Protein AF-N4U138-F1 (afdb_monomer_lite)

Secondary structure (DSSP, 8-state):
------HHHHTTS-TTGGG--TT----HHHHHHHHHHHHHHHHHTS-TT-TTT-HHHHTTBSSTTS-SBPPHHHHHHHHHHHHHHTHHHHT-HHHHHHHHHHHHT-GGGTTTSTTS--SSSHHHHHHHHHHHHHHHHT---

Sequence (141 aa):
MLPIEEWEKTIYLSPERQRLQPGDEFNMRHDLYSLGVVLLEIAFWASFQDKKSSQLGKIIWRDAGQSDLCGPEELKKIYMSLAKGSVPRVIGQKYADVVMACLTGLESEKDMLNELKDKDGIIIGTRYILEIIKKLEEISL

Radius of gyration: 15.84 Å; chains: 1; bounding box: 43×29×42 Å

Organism: Fusarium oxysporum f. sp. cubense (strain race 1) (NCBI:txid1229664)

Structure (mmCIF, N/CA/C/O backbone):
data_AF-N4U138-F1
#
_entry.id   AF-N4U138-F1
#
loop_
_atom_site.group_PDB
_atom_site.id
_atom_site.type_symbol
_atom_site.label_atom_id
_atom_site.label_alt_id
_atom_site.label_comp_id
_atom_site.label_asym_id
_atom_site.label_entity_id
_atom_site.label_seq_id
_atom_site.pdbx_PDB_ins_code
_atom_site.Cartn_x
_atom_site.Cartn_y
_atom_site.Cartn_z
_atom_site.occupancy
_atom_site.B_iso_or_equiv
_atom_site.auth_seq_id
_atom_site.auth_comp_id
_atom_site.auth_asym_id
_atom_site.auth_atom_id
_atom_site.pdbx_PDB_model_num
ATOM 1 N N . MET A 1 1 ? 14.156 -6.132 -21.972 1.00 37.97 1 MET A N 1
ATOM 2 C CA . MET A 1 1 ? 12.761 -5.941 -21.531 1.00 37.97 1 MET A CA 1
ATOM 3 C C . MET A 1 1 ? 12.444 -7.132 -20.653 1.00 37.97 1 MET A C 1
ATOM 5 O O . MET A 1 1 ? 12.460 -8.240 -21.178 1.00 37.97 1 MET A O 1
ATOM 9 N N . LEU A 1 2 ? 12.333 -6.956 -19.334 1.00 39.94 2 LEU A N 1
ATOM 10 C CA . LEU A 1 2 ? 11.912 -8.074 -18.489 1.00 39.94 2 LEU A CA 1
ATOM 11 C C . LEU A 1 2 ? 10.500 -8.474 -18.950 1.00 39.94 2 LEU A C 1
ATOM 13 O O . LEU A 1 2 ? 9.677 -7.580 -19.169 1.00 39.94 2 LEU A O 1
ATOM 17 N N . PRO A 1 3 ? 10.253 -9.766 -19.226 1.00 46.12 3 PRO A N 1
ATOM 18 C CA . PRO A 1 3 ? 8.935 -10.231 -19.625 1.00 46.12 3 PRO A CA 1
ATOM 19 C C . PRO A 1 3 ? 7.956 -9.844 -18.523 1.00 46.12 3 PRO A C 1
ATOM 21 O O . PRO A 1 3 ? 8.337 -9.846 -17.356 1.00 46.12 3 PRO A O 1
ATOM 24 N N . ILE A 1 4 ? 6.738 -9.476 -18.914 1.00 47.75 4 ILE A N 1
ATOM 25 C CA . ILE A 1 4 ? 5.637 -9.127 -18.015 1.00 47.75 4 ILE A CA 1
ATOM 26 C C . ILE A 1 4 ? 5.577 -10.185 -16.906 1.00 47.75 4 ILE A C 1
ATOM 28 O O . ILE A 1 4 ? 5.102 -11.299 -17.123 1.00 47.75 4 ILE A O 1
ATOM 32 N N . GLU A 1 5 ? 6.121 -9.847 -15.736 1.00 53.56 5 GLU A N 1
ATOM 33 C CA . GLU A 1 5 ? 5.796 -10.530 -14.496 1.00 53.56 5 GLU A CA 1
ATOM 34 C C . GLU A 1 5 ? 4.289 -10.363 -14.324 1.00 53.56 5 GLU A C 1
ATOM 36 O O . GLU A 1 5 ? 3.756 -9.285 -14.597 1.00 53.56 5 GLU A O 1
ATOM 41 N N . GLU A 1 6 ? 3.601 -11.442 -13.946 1.00 76.12 6 GLU A N 1
ATOM 42 C CA . GLU A 1 6 ? 2.160 -11.461 -13.687 1.00 76.12 6 GLU A CA 1
ATOM 43 C C . GLU A 1 6 ? 1.709 -10.132 -13.062 1.00 76.12 6 GLU A C 1
ATOM 45 O O . GLU A 1 6 ? 2.330 -9.643 -12.117 1.00 76.12 6 GLU A O 1
ATOM 50 N N . TRP A 1 7 ? 0.663 -9.506 -13.609 1.00 80.12 7 TRP A N 1
ATOM 51 C CA . TRP A 1 7 ? 0.131 -8.212 -13.147 1.00 80.12 7 TRP A CA 1
ATOM 52 C C . TRP A 1 7 ? -0.058 -8.159 -11.614 1.00 80.12 7 TRP A C 1
ATOM 54 O O . TRP A 1 7 ? 0.092 -7.098 -11.009 1.00 80.12 7 TRP A O 1
ATOM 64 N N . GLU A 1 8 ? -0.302 -9.321 -10.996 1.00 86.38 8 GLU A N 1
ATOM 65 C CA . GLU A 1 8 ? -0.336 -9.582 -9.551 1.00 86.38 8 GLU A CA 1
ATOM 66 C C . GLU A 1 8 ? 0.906 -9.080 -8.809 1.00 86.38 8 GLU A C 1
ATOM 68 O O . GLU A 1 8 ? 0.804 -8.610 -7.684 1.00 86.38 8 GLU A O 1
ATOM 73 N N . LYS A 1 9 ? 2.084 -9.139 -9.427 1.00 84.75 9 LYS A N 1
ATOM 74 C CA . LYS A 1 9 ? 3.339 -8.621 -8.868 1.00 84.75 9 LYS A CA 1
ATOM 75 C C . LYS A 1 9 ? 3.508 -7.139 -9.165 1.00 84.75 9 LYS A C 1
ATOM 77 O O . LYS A 1 9 ? 3.975 -6.390 -8.311 1.00 84.75 9 LYS A O 1
ATOM 82 N N . THR A 1 10 ? 3.071 -6.700 -10.347 1.00 86.75 10 THR A N 1
ATOM 83 C CA . THR A 1 10 ? 3.234 -5.315 -10.821 1.00 86.75 10 THR A CA 1
ATOM 84 C C . THR A 1 10 ? 2.568 -4.301 -9.892 1.00 86.75 10 THR A C 1
ATOM 86 O O . THR A 1 10 ? 3.124 -3.228 -9.661 1.00 86.75 10 THR A O 1
ATOM 89 N N . ILE A 1 11 ? 1.426 -4.649 -9.295 1.00 91.12 11 ILE A N 1
ATOM 90 C CA . ILE A 1 11 ? 0.693 -3.771 -8.369 1.00 91.12 11 ILE A CA 1
ATOM 91 C C . ILE A 1 11 ? 1.476 -3.404 -7.098 1.00 91.12 11 ILE A C 1
ATOM 93 O O . ILE A 1 11 ? 1.170 -2.379 -6.491 1.00 91.12 11 ILE A O 1
ATOM 97 N N . TYR A 1 12 ? 2.499 -4.184 -6.729 1.00 91.31 12 TYR A N 1
ATOM 98 C CA . TYR A 1 12 ? 3.382 -3.912 -5.590 1.00 91.31 12 TYR A CA 1
ATOM 99 C C . TYR A 1 12 ? 4.674 -3.185 -6.000 1.00 91.31 12 TYR A C 1
ATOM 101 O O . TYR A 1 12 ? 5.422 -2.726 -5.143 1.00 91.31 12 TYR A O 1
ATOM 109 N N . LEU A 1 13 ? 4.959 -3.044 -7.299 1.00 87.69 13 LEU A N 1
ATOM 110 C CA . LEU A 1 13 ? 6.192 -2.419 -7.782 1.00 87.69 13 LEU A CA 1
ATOM 111 C C . LEU A 1 13 ? 6.074 -0.894 -7.809 1.00 87.69 13 LEU A C 1
ATOM 113 O O . LEU A 1 13 ? 5.143 -0.350 -8.404 1.00 87.69 13 LEU A O 1
ATOM 117 N N . SER A 1 14 ? 7.070 -0.195 -7.253 1.00 82.81 14 SER A N 1
ATOM 118 C CA . SER A 1 14 ? 7.123 1.266 -7.347 1.00 82.81 14 SER A CA 1
ATOM 119 C C . SER A 1 14 ? 7.295 1.736 -8.805 1.00 82.81 14 SER A C 1
ATOM 121 O O . SER A 1 14 ? 7.902 1.024 -9.612 1.00 82.81 14 SER A O 1
ATOM 123 N N . PRO A 1 15 ? 6.831 2.950 -9.166 1.00 82.88 15 PRO A N 1
ATOM 124 C CA . PRO A 1 15 ? 6.947 3.463 -10.535 1.00 82.88 15 PRO A CA 1
ATOM 125 C C . PRO A 1 15 ? 8.376 3.510 -11.074 1.00 82.88 15 PRO A C 1
ATOM 127 O O . PRO A 1 15 ? 8.602 3.268 -12.257 1.00 82.88 15 PRO A O 1
ATOM 130 N N . GLU A 1 16 ? 9.337 3.802 -10.199 1.00 71.88 16 GLU A N 1
ATOM 131 C CA . GLU A 1 16 ? 10.764 3.802 -10.520 1.00 71.88 16 GLU A CA 1
ATOM 132 C C . GLU A 1 16 ? 11.240 2.384 -10.844 1.00 71.88 16 GLU A C 1
ATOM 134 O O . GLU A 1 16 ? 11.889 2.188 -11.867 1.00 71.88 16 GLU A O 1
ATOM 139 N N . ARG A 1 17 ? 10.820 1.381 -10.055 1.00 67.50 17 ARG A N 1
ATOM 140 C CA . ARG A 1 17 ? 11.192 -0.028 -10.253 1.00 67.50 17 ARG A CA 1
ATOM 141 C C . ARG A 1 17 ? 10.672 -0.603 -11.563 1.00 67.50 17 ARG A C 1
ATOM 143 O O . ARG A 1 17 ? 11.383 -1.353 -12.220 1.00 67.50 17 ARG A O 1
ATOM 150 N N . GLN A 1 18 ? 9.464 -0.221 -11.973 1.00 64.94 18 GLN A N 1
ATOM 151 C CA . GLN A 1 18 ? 8.889 -0.665 -13.248 1.00 64.94 18 GLN A CA 1
ATOM 152 C C . GLN A 1 18 ? 9.648 -0.121 -14.476 1.00 64.94 18 GLN A C 1
ATOM 154 O O . GLN A 1 18 ? 9.430 -0.597 -15.589 1.00 64.94 18 GLN A O 1
ATOM 159 N N . ARG A 1 19 ? 10.539 0.867 -14.291 1.00 62.41 19 ARG A N 1
ATOM 160 C CA . ARG A 1 19 ? 11.384 1.452 -15.347 1.00 62.41 19 ARG A CA 1
ATOM 161 C C . ARG A 1 19 ? 12.836 0.958 -15.321 1.00 62.41 19 ARG A C 1
ATOM 163 O O . ARG A 1 19 ? 13.571 1.288 -16.252 1.00 62.41 19 ARG A O 1
ATOM 170 N N . LEU A 1 20 ? 13.248 0.212 -14.291 1.00 61.25 20 LEU A N 1
ATOM 171 C CA . LEU A 1 20 ? 14.631 -0.249 -14.131 1.00 61.25 20 LEU A CA 1
ATOM 172 C C . LEU A 1 20 ? 14.990 -1.331 -15.160 1.00 61.25 20 LEU A C 1
ATOM 174 O O . LEU A 1 20 ? 14.169 -2.180 -15.522 1.00 61.25 20 LEU A O 1
ATOM 178 N N . GLN A 1 21 ? 16.230 -1.292 -15.645 1.00 57.06 21 GLN A N 1
ATOM 179 C CA . GLN A 1 21 ? 16.775 -2.296 -16.556 1.00 57.06 21 GLN A CA 1
ATOM 180 C C . GLN A 1 21 ? 17.403 -3.465 -15.777 1.00 57.06 21 GLN A C 1
ATOM 182 O O . GLN A 1 21 ? 17.760 -3.319 -14.607 1.00 57.06 21 GLN A O 1
ATOM 187 N N . PRO A 1 22 ? 17.566 -4.648 -16.404 1.00 50.50 22 PRO A N 1
ATOM 188 C CA . PRO A 1 22 ? 18.328 -5.736 -15.798 1.00 50.50 22 PRO A CA 1
ATOM 189 C C . PRO A 1 22 ? 19.748 -5.258 -15.456 1.00 50.50 22 PRO A C 1
ATOM 191 O O . PRO A 1 22 ? 20.517 -4.945 -16.362 1.00 50.50 22 PRO A O 1
ATOM 194 N N . GLY A 1 23 ? 20.082 -5.200 -14.164 1.00 52.62 23 GLY A N 1
ATOM 195 C CA . GLY A 1 23 ? 21.381 -4.730 -13.666 1.00 52.62 23 GLY A CA 1
ATOM 196 C C . GLY A 1 23 ? 21.319 -3.519 -12.733 1.00 52.62 23 GLY A C 1
ATOM 197 O O . GLY A 1 23 ? 22.330 -3.220 -12.105 1.00 52.62 23 GLY A O 1
ATOM 198 N N . ASP A 1 24 ? 20.165 -2.860 -12.600 1.00 58.97 24 ASP A N 1
ATOM 199 C CA . ASP A 1 24 ? 19.985 -1.808 -11.595 1.00 58.97 24 ASP A CA 1
ATOM 200 C C . ASP A 1 24 ? 19.913 -2.408 -10.178 1.00 58.97 24 ASP A C 1
ATOM 202 O O . ASP A 1 24 ? 19.242 -3.420 -9.944 1.00 58.97 24 ASP A O 1
ATOM 206 N N . GLU A 1 25 ? 20.628 -1.794 -9.231 1.00 56.84 25 GLU A N 1
ATOM 207 C C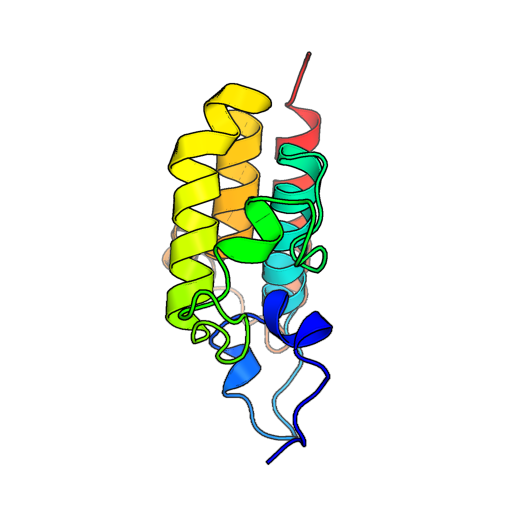A . GLU A 1 25 ? 20.730 -2.284 -7.855 1.00 56.84 25 GLU A CA 1
ATOM 208 C C . GLU A 1 25 ? 19.398 -2.199 -7.105 1.00 56.84 25 GLU A C 1
ATOM 210 O O . GLU A 1 25 ? 18.649 -1.220 -7.167 1.00 56.84 25 GLU A O 1
ATOM 215 N N . PHE A 1 26 ? 19.113 -3.260 -6.356 1.00 57.50 26 PHE A N 1
ATOM 216 C CA . PHE A 1 26 ? 17.931 -3.362 -5.523 1.00 57.50 26 PHE A CA 1
ATOM 217 C C . PHE A 1 26 ? 18.083 -2.478 -4.283 1.00 57.50 26 PHE A C 1
ATOM 219 O O . PHE A 1 26 ? 18.923 -2.742 -3.428 1.00 57.50 26 PHE A O 1
ATOM 226 N N . ASN A 1 27 ? 17.255 -1.440 -4.173 1.00 67.69 27 ASN A N 1
ATOM 227 C CA . ASN A 1 27 ? 17.238 -0.555 -3.012 1.00 67.69 27 ASN A CA 1
ATOM 228 C C . ASN A 1 27 ? 16.008 -0.836 -2.134 1.00 67.69 27 ASN A C 1
ATOM 230 O O . ASN A 1 27 ? 14.887 -0.926 -2.642 1.00 67.69 27 ASN A O 1
ATOM 234 N N . MET A 1 28 ? 16.207 -0.881 -0.812 1.00 75.56 28 MET A N 1
ATOM 235 C CA . MET A 1 28 ? 15.166 -1.085 0.211 1.00 75.56 28 MET A CA 1
ATOM 236 C C . MET A 1 28 ? 13.947 -0.151 0.066 1.00 75.56 28 MET A C 1
ATOM 238 O O . MET A 1 28 ? 12.851 -0.469 0.526 1.00 75.56 28 MET A O 1
ATOM 242 N N . ARG A 1 29 ? 14.089 1.001 -0.607 1.00 74.38 29 ARG A N 1
ATOM 243 C CA . ARG A 1 29 ? 12.961 1.901 -0.925 1.00 74.38 29 ARG A CA 1
ATOM 244 C C . ARG A 1 29 ? 11.856 1.225 -1.746 1.00 74.38 29 ARG A C 1
ATOM 246 O O . ARG A 1 29 ? 10.689 1.587 -1.610 1.00 74.38 29 ARG A O 1
ATOM 253 N N . HIS A 1 30 ? 12.194 0.258 -2.597 1.00 80.94 30 HIS A N 1
ATOM 254 C CA . HIS A 1 30 ? 11.201 -0.467 -3.391 1.00 80.94 30 HIS A CA 1
ATOM 255 C C . HIS A 1 30 ? 10.394 -1.461 -2.546 1.00 80.94 30 HIS A C 1
ATOM 257 O O . HIS A 1 30 ? 9.182 -1.591 -2.744 1.00 80.94 30 HIS A O 1
ATOM 263 N N . ASP A 1 31 ? 11.037 -2.115 -1.577 1.00 83.94 31 ASP A N 1
ATOM 264 C CA . ASP A 1 31 ? 10.358 -2.994 -0.616 1.00 83.94 31 ASP A CA 1
ATOM 265 C C . ASP A 1 31 ? 9.391 -2.209 0.251 1.00 83.94 31 ASP A C 1
ATOM 267 O O . ASP A 1 31 ? 8.264 -2.629 0.497 1.00 83.94 31 ASP A O 1
ATOM 271 N N . LEU A 1 32 ? 9.811 -1.019 0.661 1.00 85.56 32 LEU A N 1
ATOM 272 C CA . LEU A 1 32 ? 8.984 -0.124 1.440 1.00 85.56 32 LEU A CA 1
ATOM 273 C C . LEU A 1 32 ? 7.721 0.313 0.685 1.00 85.56 32 LEU A C 1
ATOM 275 O O . LEU A 1 32 ? 6.638 0.357 1.267 1.00 85.56 32 LEU A O 1
ATOM 279 N N . TYR A 1 33 ? 7.834 0.613 -0.610 1.00 89.88 33 TYR A N 1
ATOM 280 C CA . TYR A 1 33 ? 6.654 0.896 -1.423 1.00 89.88 33 TYR A CA 1
ATOM 281 C C . TYR A 1 33 ? 5.696 -0.302 -1.427 1.00 89.88 33 TYR A C 1
ATOM 283 O O . TYR A 1 33 ? 4.499 -0.133 -1.188 1.00 89.88 33 TYR A O 1
ATOM 291 N N . SER A 1 34 ? 6.236 -1.510 -1.620 1.00 91.56 34 SER A N 1
ATOM 292 C CA . SER A 1 34 ? 5.469 -2.763 -1.578 1.00 91.56 34 SER A CA 1
ATOM 293 C C . SER A 1 34 ? 4.771 -2.940 -0.223 1.00 91.56 34 SER A C 1
ATOM 295 O O . SER A 1 34 ? 3.586 -3.266 -0.176 1.00 91.56 34 SER A O 1
ATOM 297 N N . LEU A 1 35 ? 5.466 -2.634 0.880 1.00 93.06 35 LEU A N 1
ATOM 298 C CA . LEU A 1 35 ? 4.899 -2.615 2.229 1.00 93.06 35 LEU A CA 1
ATOM 299 C C . LEU A 1 35 ? 3.741 -1.615 2.339 1.00 93.06 35 LEU A C 1
ATOM 301 O O . LEU A 1 35 ? 2.709 -1.948 2.910 1.00 93.06 35 LEU A O 1
ATOM 305 N N . GLY A 1 36 ? 3.864 -0.417 1.762 1.00 94.88 36 GLY A N 1
ATOM 306 C CA . GLY A 1 36 ? 2.778 0.566 1.715 1.00 94.88 36 GLY A CA 1
ATOM 307 C C . GLY A 1 36 ? 1.508 0.028 1.046 1.00 94.88 36 GLY A C 1
ATOM 308 O O . GLY A 1 36 ? 0.409 0.247 1.553 1.00 94.88 36 GLY A O 1
ATOM 309 N N . VAL A 1 37 ? 1.652 -0.726 -0.048 1.00 95.88 37 VAL A N 1
ATOM 310 C CA . VAL A 1 37 ? 0.522 -1.386 -0.727 1.00 95.88 37 VAL A CA 1
ATOM 311 C C . VAL A 1 37 ? -0.094 -2.479 0.152 1.00 95.88 37 VAL A C 1
ATOM 313 O O . VAL A 1 37 ? -1.312 -2.530 0.292 1.00 95.88 37 VAL A O 1
ATOM 316 N N . VAL A 1 38 ? 0.722 -3.302 0.816 1.00 96.25 38 VAL A N 1
ATOM 317 C CA . VAL A 1 38 ? 0.231 -4.344 1.739 1.00 96.25 38 VAL A CA 1
ATOM 318 C C . VAL A 1 38 ? -0.503 -3.737 2.940 1.00 96.25 38 VAL A C 1
ATOM 320 O O . VAL A 1 38 ? -1.554 -4.232 3.343 1.00 96.25 38 VAL A O 1
ATOM 323 N N . LEU A 1 39 ? -0.006 -2.631 3.497 1.00 96.12 39 LEU A N 1
ATOM 324 C CA . LEU A 1 39 ? -0.686 -1.922 4.584 1.00 96.12 39 LEU A CA 1
ATOM 325 C C . LEU A 1 39 ? -2.053 -1.365 4.137 1.00 96.12 39 LEU A C 1
ATOM 327 O O . LEU A 1 39 ? -2.996 -1.348 4.926 1.00 96.12 39 LEU A O 1
ATOM 331 N N . LEU A 1 40 ? -2.216 -0.967 2.868 1.00 97.19 40 LEU A N 1
ATOM 332 C CA . LEU A 1 40 ? -3.541 -0.633 2.328 1.00 97.19 40 LEU A CA 1
ATOM 333 C C . LEU A 1 40 ? -4.472 -1.851 2.307 1.00 97.19 40 LEU A C 1
ATOM 335 O O . LEU A 1 40 ? -5.622 -1.731 2.722 1.00 97.19 40 LEU A O 1
ATOM 339 N N . GLU A 1 41 ? -3.995 -3.015 1.860 1.00 96.75 41 GLU A N 1
ATOM 340 C CA . GLU A 1 41 ? -4.802 -4.246 1.857 1.00 96.75 41 GLU A CA 1
ATOM 341 C C . GLU A 1 41 ? -5.260 -4.622 3.274 1.00 96.75 41 GLU A C 1
ATOM 343 O O . GLU A 1 41 ? -6.424 -4.973 3.479 1.00 96.75 41 GLU A O 1
ATOM 348 N N . ILE A 1 42 ? -4.380 -4.459 4.269 1.00 95.69 42 ILE A N 1
ATOM 349 C CA . ILE A 1 42 ? -4.713 -4.641 5.689 1.00 95.69 42 ILE A CA 1
ATOM 350 C C . ILE A 1 42 ? -5.774 -3.624 6.132 1.00 95.69 42 ILE A C 1
ATOM 352 O O . ILE A 1 42 ? -6.743 -4.007 6.786 1.00 95.69 42 ILE A O 1
ATOM 356 N N . ALA A 1 43 ? -5.645 -2.351 5.737 1.00 95.12 43 ALA A N 1
ATOM 357 C CA . ALA A 1 43 ? -6.590 -1.298 6.111 1.00 95.12 43 ALA A CA 1
ATOM 358 C C . ALA A 1 43 ? -8.022 -1.530 5.617 1.00 95.12 43 ALA A C 1
ATOM 360 O O . ALA A 1 43 ? -8.976 -1.130 6.285 1.00 95.12 43 ALA A O 1
ATOM 361 N N . PHE A 1 44 ? -8.177 -2.175 4.462 1.00 94.81 44 PHE A N 1
ATOM 362 C CA . PHE A 1 44 ? -9.486 -2.496 3.889 1.00 94.81 44 PHE A CA 1
ATOM 363 C C . PHE A 1 44 ? -9.907 -3.949 4.097 1.00 94.81 44 PHE A C 1
ATOM 365 O O . PHE A 1 44 ? -10.999 -4.320 3.668 1.00 94.81 44 PHE A O 1
ATOM 372 N N . TRP A 1 45 ? -9.056 -4.759 4.734 1.00 94.69 45 TRP A N 1
ATOM 373 C CA . TRP A 1 45 ? -9.243 -6.200 4.891 1.00 94.69 45 TRP A CA 1
ATOM 374 C C . TRP A 1 45 ? -9.589 -6.901 3.564 1.00 94.69 45 TRP A C 1
ATOM 376 O O . TRP A 1 45 ? -10.445 -7.785 3.496 1.00 94.69 45 TRP A O 1
ATOM 386 N N . ALA A 1 46 ? -8.960 -6.451 2.477 1.00 94.06 46 ALA A N 1
ATOM 387 C CA . ALA A 1 46 ? -9.262 -6.883 1.120 1.00 94.06 46 ALA A CA 1
ATOM 388 C C . ALA A 1 46 ? -8.012 -6.806 0.244 1.00 94.06 46 ALA A C 1
ATOM 390 O O . ALA A 1 46 ? -7.182 -5.920 0.429 1.00 94.06 46 ALA A O 1
ATOM 391 N N . SER A 1 47 ? -7.901 -7.699 -0.741 1.00 93.56 47 SER A N 1
ATOM 392 C CA . SER A 1 47 ? -6.753 -7.712 -1.651 1.00 93.56 47 SER A CA 1
ATOM 393 C C . SER A 1 47 ? -7.022 -6.953 -2.952 1.00 93.56 47 SER A C 1
ATOM 395 O O . SER A 1 47 ? -8.123 -7.019 -3.507 1.00 93.56 47 SER A O 1
ATOM 397 N N . PHE A 1 48 ? -5.989 -6.288 -3.475 1.00 93.00 48 PHE A N 1
ATOM 398 C CA . PHE A 1 48 ? -5.960 -5.726 -4.827 1.00 93.00 48 PHE A CA 1
ATOM 399 C C . PHE A 1 48 ? -6.010 -6.808 -5.916 1.00 93.00 48 PHE A C 1
ATOM 401 O O . PHE A 1 48 ? -6.440 -6.536 -7.036 1.00 93.00 48 PHE A O 1
ATOM 408 N N . GLN A 1 49 ? -5.621 -8.044 -5.597 1.00 91.31 49 GLN A N 1
ATOM 409 C CA . GLN A 1 49 ? -5.698 -9.164 -6.535 1.00 91.31 49 GLN A CA 1
ATOM 410 C C . GLN A 1 49 ? -7.128 -9.714 -6.681 1.00 91.31 49 GLN A C 1
ATOM 412 O O . GLN A 1 49 ? -7.439 -10.375 -7.675 1.00 91.31 49 GLN A O 1
ATOM 417 N N . ASP A 1 50 ? -8.036 -9.417 -5.740 1.00 90.00 50 ASP A N 1
ATOM 418 C CA . ASP A 1 50 ? -9.438 -9.835 -5.843 1.00 90.00 50 ASP A CA 1
ATOM 419 C C . ASP A 1 50 ? -10.227 -8.928 -6.795 1.00 90.00 50 ASP A C 1
ATOM 421 O O . ASP A 1 50 ? -10.931 -7.993 -6.403 1.00 90.00 50 ASP A O 1
ATOM 425 N N . LYS A 1 51 ? -10.145 -9.265 -8.082 1.00 81.31 51 LYS A N 1
ATOM 426 C CA . LYS A 1 51 ? -10.855 -8.586 -9.167 1.00 81.31 51 LYS A CA 1
ATOM 427 C C . LYS A 1 51 ? -12.384 -8.600 -9.014 1.00 81.31 51 LYS A C 1
ATOM 429 O O . LYS A 1 51 ? -13.062 -7.697 -9.505 1.00 81.31 51 LYS A O 1
ATOM 434 N N . LYS A 1 52 ? -12.968 -9.627 -8.393 1.00 78.06 52 LYS A N 1
ATOM 435 C CA . LYS A 1 52 ? -14.416 -9.885 -8.499 1.00 78.06 52 LYS A CA 1
ATOM 436 C C . LYS A 1 52 ? -15.185 -9.311 -7.318 1.00 78.06 52 LYS A C 1
ATOM 438 O O . LYS A 1 52 ? -16.192 -8.618 -7.518 1.00 78.06 52 LYS A O 1
ATOM 443 N N . SER A 1 53 ? -14.702 -9.579 -6.112 1.00 77.94 53 SER A N 1
ATOM 444 C CA . SER A 1 53 ? -15.470 -9.384 -4.878 1.00 77.94 53 SER A CA 1
ATOM 445 C C . SER A 1 53 ? -15.114 -8.080 -4.173 1.00 77.94 53 SER A C 1
ATOM 447 O O . SER A 1 53 ? -15.958 -7.507 -3.486 1.00 77.94 53 SER A O 1
ATOM 449 N N . SER A 1 54 ? -13.906 -7.563 -4.399 1.00 83.62 54 SER A N 1
ATOM 450 C CA . SER A 1 54 ? -13.417 -6.351 -3.753 1.00 83.62 54 SER A CA 1
ATOM 451 C C . SER A 1 54 ? -13.556 -5.117 -4.646 1.00 83.62 54 SER A C 1
ATOM 453 O O . SER A 1 54 ? -13.192 -5.127 -5.822 1.00 83.62 54 SER A O 1
ATOM 455 N N . GLN A 1 55 ? -14.042 -4.009 -4.078 1.00 85.38 55 GLN A N 1
ATOM 456 C CA . GLN A 1 55 ? -13.932 -2.695 -4.727 1.00 85.38 55 GLN A CA 1
ATOM 457 C C . GLN A 1 55 ? -12.459 -2.280 -4.863 1.00 85.38 55 GLN A C 1
ATOM 459 O O . GLN A 1 55 ? -12.087 -1.642 -5.843 1.00 85.38 55 GLN A O 1
ATOM 464 N N . LEU A 1 56 ? -11.608 -2.717 -3.928 1.00 87.81 56 LEU A N 1
ATOM 465 C CA . LEU A 1 56 ? -10.174 -2.440 -3.925 1.00 87.81 56 LEU A CA 1
ATOM 466 C C . LEU A 1 56 ? -9.460 -3.084 -5.126 1.00 87.81 56 LEU A C 1
ATOM 468 O O . LEU A 1 56 ? -8.613 -2.454 -5.746 1.00 87.81 56 LEU A O 1
ATOM 472 N N . GLY A 1 57 ? -9.846 -4.298 -5.524 1.00 86.56 57 GLY A N 1
ATOM 473 C CA . GLY A 1 57 ? -9.281 -4.947 -6.712 1.00 86.56 57 GLY A CA 1
ATOM 474 C C . GLY A 1 57 ? -9.801 -4.395 -8.042 1.00 86.56 57 GLY A C 1
ATOM 475 O O . GLY A 1 57 ? -9.229 -4.687 -9.089 1.00 86.56 57 GLY A O 1
ATOM 476 N N . LYS A 1 58 ? -10.867 -3.582 -8.032 1.00 89.38 58 LYS A N 1
ATOM 477 C CA . LYS A 1 58 ? -11.447 -2.965 -9.240 1.00 89.38 58 LYS A CA 1
ATOM 478 C C . LYS A 1 58 ? -10.804 -1.628 -9.592 1.00 89.38 58 LYS A C 1
ATOM 480 O O . LYS A 1 58 ? -10.619 -1.352 -10.769 1.00 89.38 58 LYS A O 1
ATOM 485 N N . ILE A 1 59 ? -10.433 -0.828 -8.595 1.00 91.25 59 ILE A N 1
ATOM 486 C CA . ILE A 1 59 ? -9.912 0.538 -8.795 1.00 91.25 59 ILE A CA 1
ATOM 487 C C . ILE A 1 59 ? -8.537 0.605 -9.474 1.00 91.25 59 ILE A C 1
ATOM 489 O O . ILE A 1 59 ? -8.143 1.677 -9.912 1.00 91.25 59 ILE A O 1
ATOM 493 N N . ILE A 1 60 ? -7.805 -0.509 -9.548 1.00 90.88 60 ILE A N 1
ATOM 494 C CA . ILE A 1 60 ? -6.485 -0.592 -10.196 1.00 90.88 60 ILE A CA 1
ATOM 495 C C . ILE A 1 60 ? -6.568 -0.819 -11.715 1.00 90.88 60 ILE A C 1
ATOM 497 O O . ILE A 1 60 ? -5.535 -0.865 -12.381 1.00 90.88 60 ILE A O 1
ATOM 501 N N . TRP A 1 61 ? -7.776 -0.989 -12.260 1.00 90.44 61 TRP A N 1
ATOM 502 C CA . TRP A 1 61 ? -8.027 -1.201 -13.686 1.00 90.44 61 TRP A CA 1
ATOM 503 C C . TRP A 1 61 ? -8.602 0.064 -14.316 1.00 90.44 61 TRP A C 1
ATOM 505 O O . TRP A 1 61 ? -9.459 0.724 -13.725 1.00 90.44 61 TRP A O 1
ATOM 515 N N . ARG A 1 62 ? -8.168 0.380 -15.539 1.00 86.88 62 ARG A N 1
ATOM 516 C CA . ARG A 1 62 ? -8.692 1.523 -16.301 1.00 86.88 62 ARG A CA 1
ATOM 517 C C . ARG A 1 62 ? -10.064 1.225 -16.898 1.00 86.88 62 ARG A C 1
ATOM 519 O O . ARG A 1 62 ? -10.883 2.128 -17.065 1.00 86.88 62 ARG A O 1
ATOM 526 N N . ASP A 1 63 ? -10.306 -0.037 -17.234 1.00 84.50 63 ASP A N 1
ATOM 527 C CA . ASP A 1 63 ? -11.529 -0.505 -17.865 1.00 84.50 63 ASP A CA 1
ATOM 528 C C . ASP A 1 63 ? -12.366 -1.394 -16.937 1.00 84.50 63 ASP A C 1
ATOM 530 O O . ASP A 1 63 ? -11.859 -2.136 -16.096 1.00 84.50 63 ASP A O 1
ATOM 534 N N . ALA A 1 64 ? -13.684 -1.380 -17.149 1.00 80.62 64 ALA A N 1
ATOM 535 C CA . ALA A 1 64 ? -14.614 -2.233 -16.410 1.00 80.62 64 ALA A CA 1
ATOM 536 C C . ALA A 1 64 ? -14.423 -3.737 -16.698 1.00 80.62 64 ALA A C 1
ATOM 538 O O . ALA A 1 64 ? -14.873 -4.568 -15.911 1.00 80.62 64 ALA A O 1
ATOM 539 N N . GLY A 1 65 ? -13.772 -4.085 -17.815 1.00 79.56 65 GLY A N 1
ATOM 540 C CA . GLY A 1 65 ? -13.437 -5.457 -18.195 1.00 79.56 65 GLY A CA 1
ATOM 541 C C . GLY A 1 65 ? -12.181 -6.009 -17.512 1.00 79.56 65 GLY A C 1
ATOM 542 O O . GLY A 1 65 ? -11.912 -7.200 -17.655 1.00 79.56 65 GLY A O 1
ATOM 543 N N . GLN A 1 66 ? -11.449 -5.187 -16.746 1.00 82.44 66 GLN A N 1
ATOM 544 C CA . GLN A 1 66 ? -10.245 -5.572 -15.996 1.00 82.44 66 GLN A CA 1
ATOM 545 C C . GLN A 1 66 ? -9.161 -6.200 -16.880 1.00 82.44 66 GLN A C 1
ATOM 547 O O . GLN A 1 66 ? -8.521 -7.196 -16.512 1.00 82.44 66 GLN A O 1
ATOM 552 N N . SER A 1 67 ? -9.006 -5.612 -18.066 1.00 81.69 67 SER A N 1
ATOM 553 C CA . SER A 1 67 ? -8.094 -6.051 -19.119 1.00 81.69 67 SER A CA 1
ATOM 554 C C . SER A 1 67 ? -6.874 -5.137 -19.257 1.00 81.69 67 SER A C 1
ATOM 556 O O . SER A 1 67 ? -5.807 -5.614 -19.639 1.00 81.69 67 SER A O 1
ATOM 558 N N . ASP A 1 68 ? -7.007 -3.864 -18.877 1.00 84.69 68 ASP A N 1
ATOM 559 C CA . ASP A 1 68 ? -5.973 -2.834 -18.930 1.00 84.69 68 ASP A CA 1
ATOM 560 C C . ASP A 1 68 ? -5.681 -2.301 -17.517 1.00 84.69 68 ASP A C 1
ATOM 562 O O . ASP A 1 68 ? -6.481 -1.581 -16.904 1.00 84.69 68 ASP A O 1
ATOM 566 N N . LEU A 1 69 ? -4.535 -2.709 -16.965 1.00 87.25 69 LEU A N 1
ATOM 567 C CA . LEU A 1 69 ? -4.076 -2.267 -15.649 1.00 87.25 69 LEU A CA 1
ATOM 568 C C . LEU A 1 69 ? -3.677 -0.785 -15.716 1.00 87.25 69 LEU A C 1
ATOM 570 O O . LEU A 1 69 ? -3.040 -0.342 -16.675 1.00 87.25 69 LEU A O 1
ATOM 574 N N . CYS A 1 70 ? -3.999 -0.014 -14.677 1.00 88.94 70 CYS A N 1
ATOM 575 C CA . CYS A 1 70 ? -3.504 1.352 -14.547 1.00 88.94 70 CYS A CA 1
ATOM 576 C C . CYS A 1 70 ? -1.969 1.391 -14.621 1.00 88.94 70 CYS A C 1
ATOM 578 O O . CYS A 1 70 ? -1.268 0.499 -14.140 1.00 88.94 70 CYS A O 1
ATOM 580 N N . GLY A 1 71 ? -1.433 2.461 -15.210 1.00 88.00 71 GLY A N 1
ATOM 581 C CA . GLY A 1 71 ? 0.017 2.626 -15.304 1.00 88.00 71 GLY A CA 1
ATOM 582 C C . GLY A 1 71 ? 0.661 2.859 -13.927 1.00 88.00 71 GLY A C 1
ATOM 583 O O . GLY A 1 71 ? -0.021 3.300 -13.003 1.00 88.00 71 GLY A O 1
ATOM 584 N N . PRO A 1 72 ? 1.982 2.663 -13.775 1.00 86.81 72 PRO A N 1
ATOM 585 C CA . PRO A 1 72 ? 2.687 2.805 -12.495 1.00 86.81 72 PRO A CA 1
ATOM 586 C C . PRO A 1 72 ? 2.381 4.096 -11.716 1.00 86.81 72 PRO A C 1
ATOM 588 O O . PRO A 1 72 ? 2.068 4.061 -10.528 1.00 86.81 72 PRO A O 1
ATOM 591 N N . GLU A 1 73 ? 2.439 5.254 -12.380 1.00 88.19 73 GLU A N 1
ATOM 592 C CA . GLU A 1 73 ? 2.168 6.554 -11.740 1.00 88.19 73 GLU A CA 1
ATOM 593 C C . GLU A 1 73 ? 0.695 6.728 -11.360 1.00 88.19 73 GLU A C 1
ATOM 595 O O . GLU A 1 73 ? 0.363 7.410 -10.391 1.00 88.19 73 GLU A O 1
ATOM 600 N N . GLU A 1 74 ? -0.198 6.125 -12.140 1.00 91.06 74 GLU A N 1
ATOM 601 C CA . GLU A 1 74 ? -1.636 6.143 -11.900 1.00 91.06 74 GLU A CA 1
ATOM 602 C C . GLU A 1 74 ? -1.978 5.265 -10.691 1.00 91.06 74 GLU A C 1
ATOM 604 O O . GLU A 1 74 ? -2.636 5.743 -9.768 1.00 91.06 74 GLU A O 1
ATOM 609 N N . LEU A 1 75 ? -1.419 4.050 -10.620 1.00 92.88 75 LEU A N 1
ATOM 610 C CA . LEU A 1 75 ? -1.513 3.167 -9.453 1.00 92.88 75 LEU A CA 1
ATOM 611 C C . LEU A 1 75 ? -0.987 3.845 -8.192 1.00 92.88 75 LEU A C 1
ATOM 613 O O . LEU A 1 75 ? -1.683 3.882 -7.179 1.00 92.88 75 LEU A O 1
ATOM 617 N N . LYS A 1 76 ? 0.197 4.470 -8.264 1.00 93.12 76 LYS A N 1
ATOM 618 C CA . LYS A 1 76 ? 0.735 5.230 -7.132 1.00 93.12 76 LYS A CA 1
ATOM 619 C C . LYS A 1 76 ? -0.265 6.289 -6.669 1.00 93.12 76 LYS A C 1
ATOM 621 O O . LYS A 1 76 ? -0.594 6.315 -5.489 1.00 93.12 76 LYS A O 1
ATOM 626 N N . LYS A 1 77 ? -0.813 7.113 -7.567 1.00 94.31 77 LYS A N 1
ATOM 627 C CA . LYS A 1 77 ? -1.819 8.130 -7.203 1.00 94.31 77 LYS A CA 1
ATOM 628 C C . LYS A 1 77 ? -3.064 7.523 -6.556 1.00 94.31 77 LYS A C 1
ATOM 630 O O . LYS A 1 77 ? -3.551 8.080 -5.572 1.00 94.31 77 LYS A O 1
ATOM 635 N N . ILE A 1 78 ? -3.549 6.390 -7.064 1.00 95.44 78 ILE A N 1
ATOM 636 C CA . ILE A 1 78 ? -4.677 5.658 -6.475 1.00 95.44 78 ILE A CA 1
ATOM 637 C C . ILE A 1 78 ? -4.347 5.266 -5.030 1.00 95.44 78 ILE A C 1
ATOM 639 O O . ILE A 1 78 ? -5.097 5.619 -4.120 1.00 95.44 78 ILE A O 1
ATOM 643 N N . TYR A 1 79 ? -3.195 4.644 -4.782 1.00 96.75 79 TYR A N 1
ATOM 644 C CA . TYR A 1 79 ? -2.773 4.242 -3.436 1.00 96.75 79 TYR A CA 1
ATOM 645 C C . TYR A 1 79 ? -2.628 5.430 -2.482 1.00 96.75 79 TYR A C 1
ATOM 647 O O . TYR A 1 79 ? -3.127 5.391 -1.356 1.00 96.75 79 TYR A O 1
ATOM 655 N N . MET A 1 80 ? -2.029 6.531 -2.945 1.00 96.25 80 MET A N 1
ATOM 656 C CA . MET A 1 80 ? -1.918 7.760 -2.153 1.00 96.25 80 MET A CA 1
ATOM 657 C C . MET A 1 80 ? -3.299 8.348 -1.822 1.00 96.25 80 MET A C 1
ATOM 659 O O . MET A 1 80 ? -3.519 8.845 -0.717 1.00 96.25 80 MET A O 1
ATOM 663 N N . SER A 1 81 ? -4.251 8.276 -2.757 1.00 96.62 81 SER A N 1
ATOM 664 C CA . SER A 1 81 ? -5.618 8.759 -2.533 1.00 96.62 81 SER A CA 1
ATOM 665 C C . SER A 1 81 ? -6.358 7.937 -1.475 1.00 96.62 81 SER A C 1
ATOM 667 O O . SER A 1 81 ? -7.046 8.509 -0.629 1.00 96.62 81 SER A O 1
ATOM 669 N N . LEU A 1 82 ? -6.154 6.615 -1.457 1.00 96.69 82 LEU A N 1
ATOM 670 C CA . LEU A 1 82 ? -6.700 5.735 -0.426 1.00 96.69 82 LEU A CA 1
ATOM 671 C C . LEU A 1 82 ? -6.102 6.056 0.941 1.00 96.69 82 LEU A C 1
ATOM 673 O O . LEU A 1 82 ? -6.857 6.227 1.900 1.00 96.69 82 LEU A O 1
ATOM 677 N N . ALA A 1 83 ? -4.773 6.184 1.008 1.00 96.56 83 ALA A N 1
ATOM 678 C CA . ALA A 1 83 ? -4.046 6.509 2.230 1.00 96.56 83 ALA A CA 1
ATOM 679 C C . ALA A 1 83 ? -4.502 7.847 2.824 1.00 96.56 83 ALA A C 1
ATOM 681 O O . ALA A 1 83 ? -4.756 7.933 4.017 1.00 96.56 83 ALA A O 1
ATOM 682 N N . LYS A 1 84 ? -4.679 8.885 2.000 1.00 96.19 84 LYS A N 1
ATOM 683 C CA . LYS A 1 84 ? -5.104 10.211 2.471 1.00 96.19 84 LYS A CA 1
ATOM 684 C C . LYS A 1 84 ? -6.606 10.307 2.760 1.00 96.19 84 LYS A C 1
ATOM 686 O O . LYS A 1 84 ? -7.016 11.097 3.605 1.00 96.19 84 LYS A O 1
ATOM 691 N N . GLY A 1 85 ? -7.433 9.576 2.016 1.00 95.81 85 GLY A N 1
ATOM 692 C CA . GLY A 1 85 ? -8.888 9.733 2.043 1.00 95.81 85 GLY A CA 1
ATOM 693 C C . GLY A 1 85 ? -9.605 8.713 2.919 1.00 95.81 85 GLY A C 1
ATOM 694 O O . GLY A 1 85 ? -10.316 9.077 3.856 1.00 95.81 85 GLY A O 1
ATOM 695 N N . SER A 1 86 ? -9.449 7.434 2.588 1.00 95.19 86 SER A N 1
ATOM 696 C CA . SER A 1 86 ? -10.254 6.357 3.166 1.00 95.19 86 SER A CA 1
ATOM 697 C C . SER A 1 86 ? -9.616 5.774 4.425 1.00 95.19 86 SER A C 1
ATOM 699 O O . SER A 1 86 ? -10.311 5.602 5.422 1.00 95.19 86 SER A O 1
ATOM 701 N N . VAL A 1 87 ? -8.298 5.542 4.424 1.00 96.31 87 VAL A N 1
ATOM 702 C CA . VAL A 1 87 ? -7.572 4.913 5.545 1.00 96.31 87 VAL A CA 1
ATOM 703 C C . VAL A 1 87 ? -7.771 5.621 6.898 1.00 96.31 87 VAL A C 1
ATOM 705 O O . VAL A 1 87 ? -8.023 4.922 7.884 1.00 96.31 87 VAL A O 1
ATOM 708 N N . PRO A 1 88 ? -7.764 6.970 6.994 1.00 96.44 88 PRO A N 1
ATOM 709 C CA . PRO A 1 88 ? -7.979 7.652 8.268 1.00 96.44 88 PRO A CA 1
ATOM 710 C C . PRO A 1 88 ? -9.344 7.355 8.894 1.00 96.44 88 PRO A C 1
ATOM 712 O O . PRO A 1 88 ? -9.495 7.468 10.105 1.00 96.44 88 PRO A O 1
ATOM 715 N N . ARG A 1 89 ? -10.340 6.987 8.076 1.00 94.56 89 ARG A N 1
ATOM 716 C CA . ARG A 1 89 ? -11.710 6.705 8.522 1.00 94.56 89 ARG A CA 1
ATOM 717 C C . ARG A 1 89 ? -11.905 5.264 8.988 1.00 94.56 89 ARG A C 1
ATOM 719 O O . ARG A 1 89 ? -12.818 5.028 9.768 1.00 94.56 89 ARG A O 1
ATOM 726 N N . VAL A 1 90 ? -11.102 4.321 8.486 1.00 93.06 90 VAL A N 1
ATOM 727 C CA . VAL A 1 90 ? -11.202 2.891 8.843 1.00 93.06 90 VAL A CA 1
ATOM 728 C C . VAL A 1 90 ? -10.235 2.484 9.949 1.00 93.06 90 VAL A C 1
ATOM 730 O O . VAL A 1 90 ? -10.647 1.753 10.841 1.00 93.06 90 VAL A O 1
ATOM 733 N N . ILE A 1 91 ? -8.981 2.952 9.918 1.00 93.38 91 ILE A N 1
ATOM 734 C CA . ILE A 1 91 ? -7.977 2.606 10.943 1.00 93.38 91 ILE A CA 1
ATOM 735 C C . ILE A 1 91 ? -7.541 3.823 11.764 1.00 93.38 91 ILE A C 1
ATOM 737 O O . ILE A 1 91 ? -7.342 3.707 12.969 1.00 93.38 91 ILE A O 1
ATOM 741 N N . GLY A 1 92 ? -7.395 4.992 11.138 1.00 94.00 92 GLY A N 1
ATOM 742 C CA . GLY A 1 92 ? -6.988 6.217 11.830 1.00 94.00 92 GLY A CA 1
ATOM 743 C C . GLY A 1 92 ? -5.829 6.951 11.160 1.00 94.00 92 GLY A C 1
ATOM 744 O O . GLY A 1 92 ? -5.141 6.424 10.283 1.00 94.00 92 GLY A O 1
ATOM 745 N N . GLN A 1 93 ? -5.618 8.200 11.583 1.00 93.81 93 GLN A N 1
ATOM 746 C CA . GLN A 1 93 ? -4.672 9.113 10.933 1.00 93.81 93 GLN A CA 1
ATOM 747 C C . GLN A 1 93 ? -3.219 8.630 11.025 1.00 93.81 93 GLN A C 1
ATOM 749 O O . GLN A 1 93 ? -2.512 8.649 10.026 1.00 93.81 93 GLN A O 1
ATOM 754 N N . LYS A 1 94 ? -2.788 8.117 12.184 1.00 91.94 94 LYS A N 1
ATOM 755 C CA . LYS A 1 94 ? -1.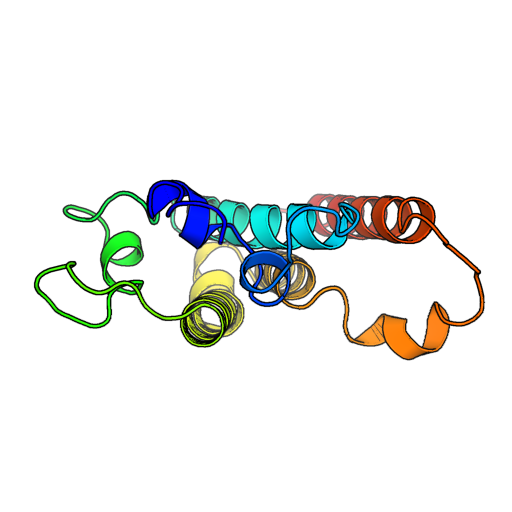410 7.625 12.367 1.00 91.94 94 LYS A CA 1
ATOM 756 C C . LYS A 1 94 ? -1.055 6.508 11.381 1.00 91.94 94 LYS A C 1
ATOM 758 O O . LYS A 1 94 ? 0.018 6.524 10.787 1.00 91.94 94 LYS A O 1
ATOM 763 N N . TYR A 1 95 ? -1.976 5.566 11.168 1.00 94.56 95 TYR A N 1
ATOM 764 C CA . TYR A 1 95 ? -1.780 4.486 10.201 1.00 94.56 95 TYR A CA 1
ATOM 765 C C . TYR A 1 95 ? -1.728 5.024 8.769 1.00 94.56 95 TYR A C 1
ATOM 767 O O . TYR A 1 95 ? -0.848 4.650 7.999 1.00 94.56 95 TYR A O 1
ATOM 775 N N . ALA A 1 96 ? -2.630 5.947 8.423 1.00 95.00 96 ALA A N 1
ATOM 776 C CA . ALA A 1 96 ? -2.617 6.622 7.129 1.00 95.00 96 ALA A CA 1
ATOM 777 C C . ALA A 1 96 ? -1.286 7.336 6.855 1.00 95.00 96 ALA A C 1
ATOM 779 O O . ALA A 1 96 ? -0.753 7.222 5.753 1.00 95.00 96 ALA A O 1
ATOM 780 N N . ASP A 1 97 ? -0.720 8.012 7.855 1.00 92.50 97 ASP A N 1
ATOM 781 C CA . ASP A 1 97 ? 0.560 8.713 7.735 1.00 92.50 97 ASP A CA 1
ATOM 782 C C . ASP A 1 97 ? 1.725 7.739 7.509 1.00 92.50 97 ASP A C 1
ATOM 784 O O . ASP A 1 97 ? 2.621 8.019 6.710 1.00 92.50 97 ASP A O 1
ATOM 788 N N . VAL A 1 98 ? 1.698 6.570 8.1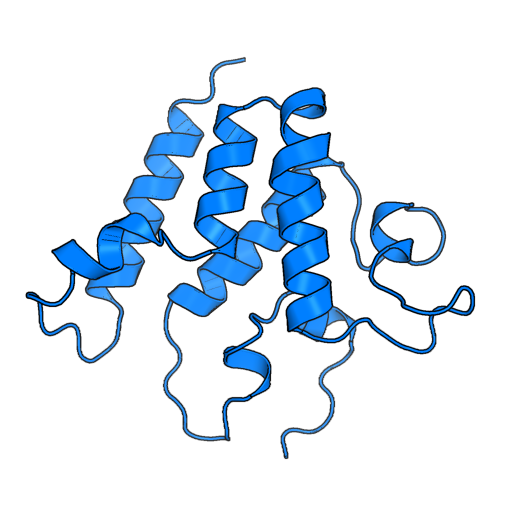60 1.00 92.44 98 VAL A N 1
ATOM 789 C CA . VAL A 1 98 ? 2.666 5.486 7.928 1.00 92.44 98 VAL A CA 1
ATOM 790 C C . VAL A 1 98 ? 2.562 4.949 6.504 1.00 92.44 98 VAL A C 1
ATOM 792 O O . VAL A 1 98 ? 3.567 4.908 5.795 1.00 92.44 98 VAL A O 1
ATOM 795 N N . VAL A 1 99 ? 1.355 4.586 6.062 1.00 94.88 99 VAL A N 1
ATOM 796 C CA . VAL A 1 99 ? 1.110 4.120 4.688 1.00 94.88 99 VAL A CA 1
ATOM 797 C C . VAL A 1 99 ? 1.595 5.162 3.687 1.00 94.88 99 VAL A C 1
ATOM 799 O O . VAL A 1 99 ? 2.263 4.833 2.706 1.00 94.88 99 VAL A O 1
ATOM 802 N N . MET A 1 100 ? 1.291 6.434 3.950 1.00 93.88 100 MET A N 1
ATOM 803 C CA . MET A 1 100 ? 1.666 7.516 3.062 1.00 93.88 100 MET A CA 1
ATOM 804 C C . MET A 1 100 ? 3.187 7.672 2.987 1.00 93.88 100 MET A C 1
ATOM 806 O O . MET A 1 100 ? 3.743 7.769 1.895 1.00 93.88 100 MET A O 1
ATOM 810 N N . ALA A 1 101 ? 3.874 7.615 4.130 1.00 90.00 101 ALA A N 1
ATOM 811 C CA . ALA A 1 101 ? 5.327 7.605 4.154 1.00 90.00 101 ALA A CA 1
ATOM 812 C C . ALA A 1 101 ? 5.864 6.449 3.297 1.00 90.00 101 ALA A C 1
ATOM 814 O O . ALA A 1 101 ? 6.660 6.691 2.395 1.00 90.00 101 ALA A O 1
ATOM 815 N N . CYS A 1 102 ? 5.397 5.214 3.498 1.00 91.19 102 CYS A N 1
ATOM 816 C CA . CYS A 1 102 ? 5.846 4.056 2.719 1.00 91.19 102 CYS A CA 1
ATOM 817 C C . CYS A 1 102 ? 5.707 4.248 1.193 1.00 91.19 102 CYS A C 1
ATOM 819 O O . CYS A 1 102 ? 6.608 3.887 0.440 1.00 91.19 102 CYS A O 1
ATOM 821 N N . LEU A 1 103 ? 4.609 4.858 0.731 1.00 91.19 103 LEU A N 1
ATOM 822 C CA . LEU A 1 103 ? 4.325 5.055 -0.698 1.00 91.19 103 LEU A CA 1
ATOM 823 C C . LEU A 1 103 ? 5.104 6.215 -1.347 1.00 91.19 103 LEU A C 1
ATOM 825 O O . LEU A 1 103 ? 5.293 6.214 -2.570 1.00 91.19 103 LEU A O 1
ATOM 829 N N . THR A 1 104 ? 5.523 7.224 -0.577 1.00 85.75 104 THR A N 1
ATOM 830 C CA . THR A 1 104 ? 6.287 8.377 -1.096 1.00 85.75 104 THR A CA 1
ATOM 831 C C . THR A 1 104 ? 7.784 8.285 -0.829 1.00 85.75 104 THR A C 1
ATOM 833 O O . THR A 1 104 ? 8.545 8.945 -1.532 1.00 85.75 104 THR A O 1
ATOM 836 N N . GLY A 1 105 ? 8.202 7.444 0.123 1.00 73.94 105 GLY A N 1
ATOM 837 C CA . GLY A 1 105 ? 9.586 7.335 0.571 1.00 73.94 105 GLY A CA 1
ATOM 838 C C . GLY A 1 105 ? 10.046 8.634 1.232 1.00 73.94 105 GLY A C 1
ATOM 839 O O . GLY A 1 105 ? 10.801 9.366 0.602 1.00 73.94 105 GLY A O 1
ATOM 840 N N . LEU A 1 106 ? 9.543 8.920 2.452 1.00 63.47 106 LEU A N 1
ATOM 841 C CA . LEU A 1 106 ? 9.790 10.118 3.290 1.00 63.47 106 LEU A CA 1
ATOM 842 C C . LEU A 1 106 ? 10.352 11.295 2.476 1.00 63.47 106 LEU A C 1
ATOM 844 O O . LEU A 1 106 ? 11.547 11.585 2.510 1.00 63.47 106 LEU A O 1
AT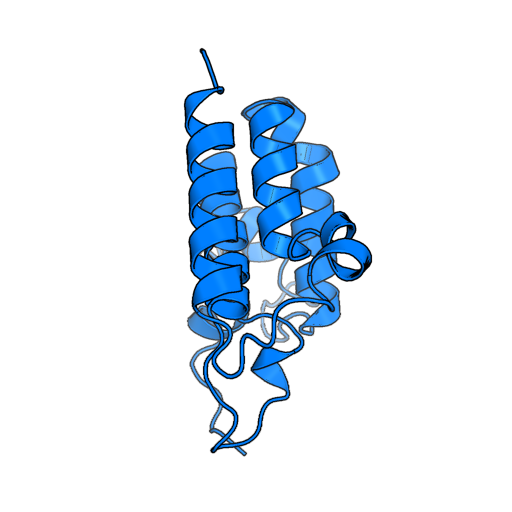OM 848 N N . GLU A 1 107 ? 9.487 12.010 1.754 1.00 53.09 107 GLU A N 1
ATOM 849 C CA . GLU A 1 107 ? 9.902 13.175 0.951 1.00 53.09 107 GLU A CA 1
ATOM 850 C C . GLU A 1 107 ? 10.629 14.252 1.786 1.00 53.09 107 GLU A C 1
ATOM 852 O O . GLU A 1 107 ? 11.418 15.020 1.245 1.00 53.09 107 GLU A O 1
ATOM 857 N N . SER A 1 108 ? 10.427 14.252 3.108 1.00 48.12 108 SER A N 1
ATOM 858 C CA . SER A 1 108 ? 11.056 15.151 4.083 1.00 48.12 108 SER A CA 1
ATOM 859 C C . SER A 1 108 ? 12.550 14.898 4.342 1.00 48.12 108 SER A C 1
ATOM 861 O O . SER A 1 108 ? 13.197 15.769 4.918 1.00 48.12 108 SER A O 1
ATOM 863 N N . GLU A 1 109 ? 13.114 13.741 3.983 1.00 48.19 109 GLU A N 1
ATOM 864 C CA . GLU A 1 109 ? 14.516 13.415 4.307 1.00 48.19 109 GLU A CA 1
ATOM 865 C C . GLU A 1 109 ? 15.478 13.557 3.119 1.00 48.19 109 GLU A C 1
ATOM 867 O O . GLU A 1 109 ? 16.687 13.392 3.289 1.00 48.19 109 GLU A O 1
ATOM 872 N N . LYS A 1 110 ? 14.983 13.946 1.932 1.00 47.72 110 LYS A N 1
ATOM 873 C CA . LYS A 1 110 ? 15.840 14.272 0.775 1.00 47.72 110 LYS A CA 1
ATOM 874 C C . LYS A 1 110 ? 16.870 15.365 1.091 1.00 47.72 110 LYS A C 1
ATOM 876 O O . LYS A 1 110 ? 17.966 15.321 0.540 1.00 47.72 110 LYS A O 1
ATOM 881 N N . ASP A 1 111 ? 16.555 16.266 2.023 1.00 46.03 111 ASP A N 1
ATOM 882 C CA . ASP A 1 111 ? 17.458 17.340 2.452 1.00 46.03 111 ASP A CA 1
ATOM 883 C C . ASP A 1 111 ? 18.386 16.947 3.621 1.00 46.03 111 ASP A C 1
ATOM 885 O O . ASP A 1 111 ? 19.449 17.542 3.762 1.00 46.03 111 ASP A O 1
ATOM 889 N N . MET A 1 112 ? 18.057 15.922 4.425 1.00 44.41 112 MET A N 1
ATOM 890 C CA . MET A 1 112 ? 18.901 15.468 5.553 1.00 44.41 112 MET A CA 1
ATOM 891 C C . MET A 1 112 ? 19.819 14.277 5.220 1.00 44.41 112 MET A C 1
ATOM 893 O O . MET A 1 112 ? 20.790 14.035 5.934 1.00 44.41 112 MET A O 1
ATOM 897 N N . LEU A 1 113 ? 19.534 13.517 4.157 1.00 48.91 113 LEU A N 1
ATOM 898 C CA . LEU A 1 113 ? 20.247 12.272 3.825 1.00 48.91 113 LEU A CA 1
ATOM 899 C C . LEU A 1 113 ? 21.330 12.417 2.748 1.00 48.91 113 LEU A C 1
ATOM 901 O O . LEU A 1 113 ? 22.115 11.489 2.561 1.00 48.91 113 LEU A O 1
ATOM 905 N N . ASN A 1 114 ? 21.423 13.563 2.067 1.00 50.41 114 ASN A N 1
ATOM 906 C CA . ASN A 1 114 ? 22.476 13.809 1.071 1.00 50.41 114 ASN A CA 1
ATOM 907 C C . ASN A 1 114 ? 23.898 13.842 1.672 1.00 50.41 114 ASN A C 1
ATOM 909 O O . ASN A 1 114 ? 24.875 13.798 0.924 1.00 50.41 114 ASN A O 1
ATOM 913 N N . GLU A 1 115 ? 24.039 13.893 3.001 1.00 47.84 115 GLU A N 1
ATOM 914 C CA . GLU A 1 115 ? 25.342 13.975 3.677 1.00 47.84 115 GLU A CA 1
ATOM 915 C C . GLU A 1 115 ? 25.972 12.612 4.016 1.00 47.84 115 GLU A C 1
ATOM 917 O O . GLU A 1 115 ? 27.182 12.534 4.241 1.00 47.84 115 GLU A O 1
ATOM 922 N N . LEU A 1 116 ? 25.211 11.513 3.996 1.00 51.44 116 LEU A N 1
ATOM 923 C CA . LEU A 1 116 ? 25.741 10.174 4.258 1.00 51.44 116 LEU A CA 1
ATOM 924 C C . LEU A 1 116 ? 25.802 9.396 2.943 1.00 51.44 116 LEU A C 1
ATOM 926 O O . LEU A 1 116 ? 24.777 9.047 2.368 1.00 51.44 116 LEU A O 1
ATOM 930 N N . LYS A 1 117 ? 27.020 9.128 2.454 1.00 51.25 117 LYS A N 1
ATOM 931 C CA . LYS A 1 117 ? 27.279 8.297 1.264 1.00 51.25 117 LYS A CA 1
ATOM 932 C C . LYS A 1 117 ? 26.837 6.849 1.508 1.00 51.25 117 LYS A C 1
ATOM 934 O O . LYS A 1 117 ? 27.667 5.983 1.767 1.00 51.25 117 LYS A O 1
ATOM 939 N N . ASP A 1 118 ? 25.543 6.592 1.416 1.00 59.72 118 ASP A N 1
ATOM 940 C CA . ASP A 1 118 ? 24.972 5.252 1.428 1.00 59.72 118 ASP A CA 1
ATOM 941 C C . ASP A 1 118 ? 24.953 4.712 -0.003 1.00 59.72 118 ASP A C 1
ATOM 943 O O . ASP A 1 118 ? 23.983 4.891 -0.738 1.00 59.72 118 ASP A O 1
ATOM 947 N N . LYS A 1 119 ? 26.086 4.134 -0.422 1.00 57.84 119 LYS A N 1
ATOM 948 C CA . LYS A 1 119 ? 26.274 3.622 -1.788 1.00 57.84 119 LYS A CA 1
ATOM 949 C C . LYS A 1 119 ? 25.240 2.556 -2.154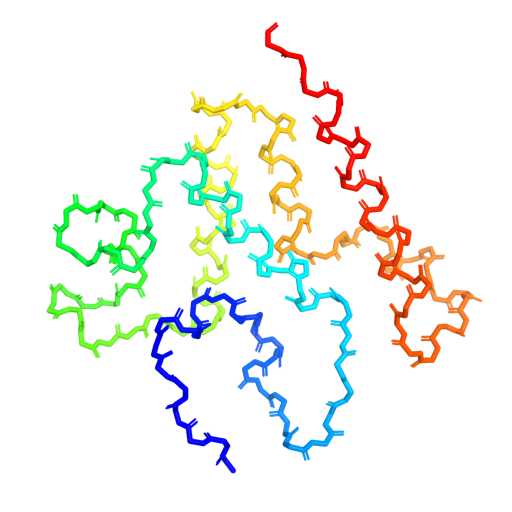 1.00 57.84 119 LYS A C 1
ATOM 951 O O . LYS A 1 119 ? 24.774 2.565 -3.285 1.00 57.84 119 LYS A O 1
ATOM 956 N N . ASP A 1 120 ? 24.847 1.740 -1.178 1.00 60.66 120 ASP A N 1
ATOM 957 C CA . ASP A 1 120 ? 24.017 0.553 -1.398 1.00 60.66 120 ASP A CA 1
ATOM 958 C C . ASP A 1 120 ? 22.558 0.775 -0.934 1.00 60.66 120 ASP A C 1
ATOM 960 O O . ASP A 1 120 ? 21.703 -0.097 -1.069 1.00 60.66 120 ASP A O 1
ATOM 964 N N . GLY A 1 121 ? 22.239 1.940 -0.350 1.00 65.06 121 GLY A N 1
ATOM 965 C CA . GLY A 1 121 ? 20.892 2.285 0.131 1.00 65.06 121 GLY A CA 1
ATOM 966 C C . GLY A 1 121 ? 20.440 1.559 1.409 1.00 65.06 121 GLY A C 1
ATOM 967 O O . GLY A 1 121 ? 19.298 1.738 1.845 1.00 65.06 121 GLY A O 1
ATOM 968 N N . ILE A 1 122 ? 21.312 0.743 2.007 1.00 69.31 122 ILE A N 1
ATOM 969 C CA . ILE A 1 122 ? 21.013 -0.122 3.156 1.00 69.31 122 ILE A CA 1
ATOM 970 C C . ILE A 1 122 ? 20.873 0.688 4.445 1.00 69.31 122 ILE A C 1
ATOM 972 O O . ILE A 1 122 ? 19.984 0.417 5.252 1.00 69.31 122 ILE A O 1
ATOM 976 N N . ILE A 1 123 ? 21.744 1.674 4.668 1.00 70.19 123 ILE A N 1
ATOM 977 C CA . ILE A 1 123 ? 21.740 2.471 5.905 1.00 70.19 123 ILE A CA 1
ATOM 978 C C . ILE A 1 123 ? 20.475 3.328 5.956 1.00 70.19 123 ILE A C 1
ATOM 980 O O . ILE A 1 123 ? 19.783 3.374 6.976 1.00 70.19 123 ILE A O 1
ATOM 984 N N . ILE A 1 124 ? 20.145 3.959 4.830 1.00 69.94 124 ILE A N 1
ATOM 985 C CA . ILE A 1 124 ? 18.933 4.746 4.640 1.00 69.94 124 ILE A CA 1
ATOM 986 C C . ILE A 1 124 ? 17.711 3.847 4.810 1.00 69.94 124 ILE A C 1
ATOM 988 O O . ILE A 1 124 ? 16.819 4.183 5.583 1.00 69.94 124 ILE A O 1
ATOM 992 N N . GLY A 1 125 ? 17.682 2.684 4.153 1.00 71.38 125 GLY A N 1
ATOM 993 C CA . GLY A 1 125 ? 16.566 1.745 4.263 1.00 71.38 125 GLY A CA 1
ATOM 994 C C . GLY A 1 125 ? 16.354 1.208 5.682 1.00 71.38 125 GLY A C 1
ATOM 995 O O . GLY A 1 125 ? 15.222 1.157 6.158 1.00 71.38 125 GLY A O 1
ATOM 996 N N . THR A 1 126 ? 17.436 0.891 6.399 1.00 77.00 126 THR A N 1
ATOM 997 C CA . THR A 1 126 ? 17.384 0.413 7.792 1.00 77.00 126 THR A CA 1
ATOM 998 C C . THR A 1 126 ? 16.837 1.488 8.727 1.00 77.00 126 THR A C 1
ATOM 1000 O O . THR A 1 126 ? 15.964 1.225 9.552 1.00 77.00 126 THR A O 1
ATOM 1003 N N . ARG A 1 127 ? 17.310 2.730 8.591 1.00 75.25 127 ARG A N 1
ATOM 1004 C CA . ARG A 1 127 ? 16.786 3.850 9.381 1.00 75.25 127 ARG A CA 1
ATOM 1005 C C . ARG A 1 127 ? 15.307 4.080 9.092 1.00 75.25 127 ARG A C 1
ATOM 1007 O O . ARG A 1 127 ? 14.520 4.280 10.012 1.00 75.25 127 ARG A O 1
ATOM 1014 N N . TYR A 1 128 ? 14.933 3.979 7.824 1.00 78.00 128 TYR A N 1
ATOM 1015 C CA . TYR A 1 128 ? 13.560 4.141 7.389 1.00 78.00 128 TYR A CA 1
ATOM 1016 C C . TYR A 1 128 ? 12.626 3.109 8.023 1.00 78.00 128 TYR A C 1
ATOM 1018 O O . TYR A 1 128 ? 11.589 3.471 8.577 1.00 78.00 128 TYR A O 1
ATOM 1026 N N . ILE A 1 129 ? 12.974 1.819 7.954 1.00 81.56 129 ILE A N 1
ATOM 1027 C CA . ILE A 1 129 ? 12.106 0.768 8.495 1.00 81.56 129 ILE A CA 1
ATOM 1028 C C . ILE A 1 129 ? 11.958 0.894 10.014 1.00 81.56 129 ILE A C 1
ATOM 1030 O O . ILE A 1 129 ? 10.861 0.694 10.528 1.00 81.56 129 ILE A O 1
ATOM 1034 N N . LEU A 1 130 ? 13.013 1.309 10.724 1.00 83.06 130 LEU A N 1
ATOM 1035 C CA . LEU A 1 130 ? 12.947 1.577 12.162 1.00 83.06 130 LEU A CA 1
ATOM 1036 C C . LEU A 1 130 ? 11.971 2.717 12.490 1.00 83.06 130 LEU A C 1
ATOM 1038 O O . LEU A 1 130 ? 11.173 2.583 13.415 1.00 83.06 130 LEU A O 1
ATOM 1042 N N . GLU A 1 131 ? 11.974 3.801 11.711 1.00 82.94 131 GLU A N 1
ATOM 1043 C CA . GLU A 1 131 ? 11.012 4.900 11.880 1.00 82.94 131 GLU A CA 1
ATOM 1044 C C . GLU A 1 131 ? 9.569 4.457 11.599 1.00 82.94 131 GLU A C 1
ATOM 1046 O O . GLU A 1 131 ? 8.646 4.840 12.320 1.00 82.94 131 GLU A O 1
ATOM 1051 N N . ILE A 1 132 ? 9.353 3.622 10.579 1.00 84.38 132 ILE A N 1
ATOM 1052 C CA . ILE A 1 132 ? 8.025 3.070 10.281 1.00 84.38 132 ILE A CA 1
ATOM 1053 C C . ILE A 1 132 ? 7.532 2.161 11.406 1.00 84.38 132 ILE A C 1
ATOM 1055 O O . ILE A 1 132 ? 6.392 2.316 11.842 1.00 84.38 132 ILE A O 1
ATOM 1059 N N . ILE A 1 133 ? 8.377 1.253 11.900 1.00 86.06 133 ILE A N 1
ATOM 1060 C CA . ILE A 1 133 ? 8.034 0.355 13.012 1.00 86.06 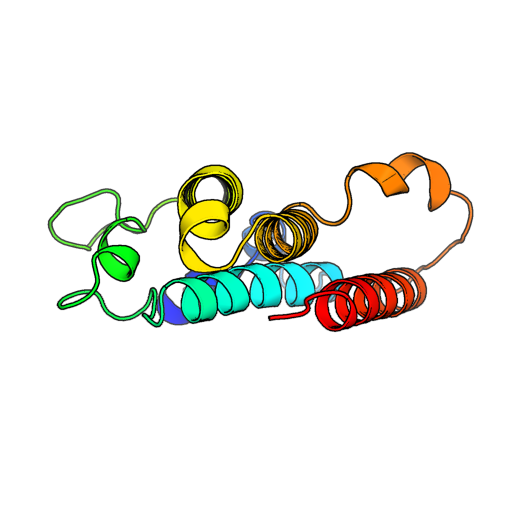133 ILE A CA 1
ATOM 1061 C C . ILE A 1 133 ? 7.665 1.171 14.248 1.00 86.06 133 ILE A C 1
ATOM 1063 O O . ILE A 1 133 ? 6.595 0.964 14.811 1.00 86.06 133 ILE A O 1
ATOM 1067 N N . LYS A 1 134 ? 8.485 2.162 14.607 1.00 87.06 134 LYS A N 1
ATOM 1068 C CA . LYS A 1 134 ? 8.206 3.051 15.737 1.00 87.06 134 LYS A CA 1
ATOM 1069 C C . LYS A 1 134 ? 6.842 3.740 15.602 1.00 87.06 134 LYS A C 1
ATOM 1071 O O . LYS A 1 134 ? 6.056 3.744 16.544 1.00 87.06 134 LYS A O 1
ATOM 1076 N N . LYS A 1 135 ? 6.519 4.281 14.422 1.00 85.19 135 LYS A N 1
ATOM 1077 C CA . LYS A 1 135 ? 5.211 4.914 14.176 1.00 85.19 135 LYS A CA 1
ATOM 1078 C C . LYS A 1 135 ? 4.045 3.929 14.254 1.00 85.19 135 LYS A C 1
ATOM 1080 O O . LYS A 1 135 ? 2.962 4.321 14.678 1.00 85.19 135 LYS A O 1
ATOM 1085 N N . LEU A 1 136 ? 4.244 2.680 13.834 1.00 86.12 136 LEU A N 1
ATOM 1086 C CA . LEU A 1 136 ? 3.236 1.626 13.963 1.00 86.12 136 LEU A CA 1
ATOM 1087 C C . LEU A 1 136 ? 3.014 1.233 15.430 1.00 86.12 136 LEU A C 1
ATOM 1089 O O . LEU A 1 136 ? 1.870 1.046 15.829 1.00 86.12 136 LEU A O 1
ATOM 1093 N N . GLU A 1 137 ? 4.071 1.164 16.242 1.00 88.50 137 GLU A N 1
ATOM 1094 C CA . GLU A 1 137 ? 3.985 0.885 17.685 1.00 88.50 137 GLU A CA 1
ATOM 1095 C C . GLU A 1 137 ? 3.246 1.987 18.462 1.00 88.50 137 GLU A C 1
ATOM 1097 O O . GLU A 1 137 ? 2.585 1.716 19.462 1.00 88.50 137 GLU A O 1
ATOM 1102 N N . GLU A 1 138 ? 3.297 3.233 17.986 1.00 88.62 138 GLU A N 1
ATOM 1103 C CA . GLU A 1 138 ? 2.557 4.363 18.563 1.00 88.62 138 GLU A CA 1
ATOM 1104 C C . GLU A 1 138 ? 1.042 4.334 18.270 1.00 88.62 138 GLU A C 1
ATOM 1106 O O . GLU A 1 138 ? 0.298 5.215 18.734 1.00 88.62 138 GLU A O 1
ATOM 1111 N N . ILE A 1 139 ? 0.564 3.370 17.477 1.00 86.06 139 ILE A N 1
ATOM 1112 C CA . ILE A 1 139 ? -0.861 3.175 17.203 1.00 86.06 139 ILE A CA 1
ATOM 1113 C C . ILE A 1 139 ? -1.476 2.409 18.375 1.00 86.06 139 ILE A C 1
ATOM 1115 O O . ILE A 1 139 ? -1.399 1.188 18.469 1.00 86.06 139 ILE A O 1
ATOM 1119 N N . SER A 1 140 ? -2.115 3.150 19.274 1.00 75.38 140 SER A N 1
ATOM 1120 C CA . SER A 1 140 ? -2.963 2.604 20.331 1.00 75.38 140 SER A CA 1
ATOM 1121 C C . SER A 1 140 ? -4.416 2.519 19.862 1.00 75.38 140 SER A C 1
ATOM 1123 O O . SER A 1 140 ? -4.907 3.471 19.248 1.00 75.38 140 SER A O 1
ATOM 1125 N N . LEU A 1 141 ? -5.084 1.408 20.183 1.00 58.91 141 LEU A N 1
ATOM 1126 C CA . LEU A 1 141 ? -6.530 1.213 20.014 1.00 58.91 141 LEU A CA 1
ATOM 1127 C C . LEU A 1 141 ? -7.341 1.997 21.052 1.00 58.91 141 LEU A C 1
ATOM 1129 O O . LEU A 1 141 ? -6.877 2.082 22.213 1.00 58.91 141 LEU A O 1
#

pLDDT: mean 79.97, std 16.06, range [37.97, 97.19]

Foldseek 3Di:
DPPDDPVLVVLLFALVRVPDDPPDADALLRVLSSVLQVLLCVLVVHDLCPCDPDPNVVCQAPDPVSPHGDHNVSSLVVSLCCLVPVSCVRQRVLSSVLSNCSSVVPPVCPVVPPVDPPVRNVVVSVVSVVVSVVSVVPRDD

InterPro domains:
  IPR011009 Protein kinase-like domain superfamily [SSF56112] (11-102)